Protein AF-A0A5T7KIK2-F1 (afdb_monomer_lite)

Organism: Salmonella rubislaw (NCBI:txid598)

Secondary structure (DSSP, 8-state):
-HHHHHHHHHHHTTPEEEEEEE-SS-EEEEEE--TTS-HHHHHHHHHHHHHHHHHHH-HHHHHHSTT--SS-S----------HHHHHHHHHHHHHHHHHHHHTS------

Sequence (111 aa):
AVGSILRKLCEWKNVRILEAECCADHIHMLLGIPPKMSVSSFMGYLKGKSSLMLYEQFGDLKFKYRNREFWCRGYYVDTVGKNTAKIQDYIKHQLEEDKMGEQFGQPVYGP

InterPro domains:
  IPR002686 Transposase IS200-like [PF01797] (3-94)
  IPR002686 Transposase IS200-like [SM01321] (2-94)
  IPR036515 Transposase IS200-like superfamily [G3DSA:3.30.70.1290] (1-105)
  IPR036515 Transposase IS200-like superfamily [SSF143422] (3-94)

Structure (mmCIF, N/CA/C/O backbone):
data_AF-A0A5T7KIK2-F1
#
_entry.id   AF-A0A5T7KIK2-F1
#
loop_
_atom_site.group_PDB
_atom_site.id
_atom_site.type_symbol
_atom_site.label_atom_id
_atom_site.label_alt_id
_atom_site.label_comp_id
_atom_site.label_asym_id
_atom_site.label_entity_id
_atom_site.label_seq_id
_atom_site.pdbx_PDB_ins_code
_atom_site.Cartn_x
_atom_site.Cartn_y
_atom_site.Cartn_z
_atom_site.occupancy
_atom_site.B_iso_or_equiv
_atom_site.auth_seq_id
_atom_site.auth_comp_id
_atom_site.auth_asym_id
_atom_site.auth_atom_id
_atom_site.pdbx_PDB_model_num
ATOM 1 N N . ALA A 1 1 ? -15.607 2.265 3.962 1.00 84.62 1 ALA A N 1
ATOM 2 C CA . ALA A 1 1 ? -14.722 3.123 4.781 1.00 84.62 1 ALA A CA 1
ATOM 3 C C . ALA A 1 1 ? -13.235 2.880 4.494 1.00 84.62 1 ALA A C 1
ATOM 5 O O . ALA A 1 1 ? -12.577 3.783 4.000 1.00 84.62 1 ALA A O 1
ATOM 6 N N . VAL A 1 2 ? -12.691 1.676 4.720 1.00 92.44 2 VAL A N 1
ATOM 7 C CA . VAL A 1 2 ? -11.254 1.409 4.476 1.00 92.44 2 VAL A CA 1
ATOM 8 C C . VAL A 1 2 ? -10.830 1.634 3.017 1.00 92.44 2 VAL A C 1
ATOM 10 O O . VAL A 1 2 ? -9.824 2.289 2.770 1.00 92.44 2 VAL A O 1
ATOM 13 N N . GLY A 1 3 ? -11.636 1.197 2.043 1.00 94.38 3 GLY A N 1
ATOM 14 C CA . GLY A 1 3 ? -11.317 1.369 0.621 1.00 94.38 3 GLY A CA 1
ATOM 15 C C . GLY A 1 3 ? -11.190 2.833 0.177 1.00 94.38 3 GLY A C 1
ATOM 16 O O . GLY A 1 3 ? -10.303 3.154 -0.609 1.00 94.38 3 GLY A O 1
ATOM 17 N N . SER A 1 4 ? -12.016 3.744 0.709 1.00 95.88 4 SER A N 1
ATOM 18 C CA . SER A 1 4 ? -11.914 5.176 0.386 1.00 95.88 4 SER A CA 1
ATOM 19 C C . SER A 1 4 ? -10.676 5.818 1.015 1.00 95.88 4 SER A C 1
ATOM 21 O O . SER A 1 4 ? -10.021 6.635 0.371 1.00 95.88 4 SER A O 1
ATOM 23 N N . ILE A 1 5 ? -10.306 5.403 2.232 1.00 96.94 5 ILE A N 1
ATOM 24 C CA . ILE A 1 5 ? -9.052 5.812 2.880 1.00 96.94 5 ILE A CA 1
ATOM 25 C C . ILE A 1 5 ? -7.848 5.353 2.050 1.00 96.94 5 ILE A C 1
ATOM 27 O O . ILE A 1 5 ? -6.985 6.165 1.728 1.00 96.94 5 ILE A O 1
ATOM 31 N N . LEU A 1 6 ? -7.798 4.076 1.661 1.00 97.69 6 LEU A N 1
ATOM 32 C CA . LEU A 1 6 ? -6.681 3.532 0.882 1.00 97.69 6 LEU A CA 1
ATOM 33 C C . LEU A 1 6 ? -6.547 4.209 -0.482 1.00 97.69 6 LEU A C 1
ATOM 35 O O . LEU A 1 6 ? -5.434 4.557 -0.871 1.00 97.69 6 LEU A O 1
ATOM 39 N N . ARG A 1 7 ? -7.666 4.462 -1.172 1.00 97.75 7 ARG A N 1
ATOM 40 C CA . ARG A 1 7 ? -7.678 5.193 -2.446 1.00 97.75 7 ARG A CA 1
ATOM 41 C C . ARG A 1 7 ? -7.060 6.584 -2.304 1.00 97.75 7 ARG A C 1
ATOM 43 O O . ARG A 1 7 ? -6.118 6.903 -3.023 1.00 97.75 7 ARG A O 1
ATOM 50 N N . LYS A 1 8 ? -7.504 7.346 -1.304 1.00 98.12 8 LYS A N 1
ATOM 51 C CA . LYS A 1 8 ? -6.980 8.684 -1.002 1.00 98.12 8 LYS A CA 1
ATOM 52 C C . LYS A 1 8 ? -5.481 8.674 -0.678 1.00 98.12 8 LYS A C 1
ATOM 54 O O . LYS A 1 8 ? -4.736 9.527 -1.148 1.00 98.12 8 LYS A O 1
ATOM 59 N N . LEU A 1 9 ? -5.017 7.695 0.101 1.00 98.25 9 LEU A N 1
ATOM 60 C CA . LEU A 1 9 ? -3.593 7.549 0.430 1.00 98.25 9 LEU A CA 1
ATOM 61 C C . LEU A 1 9 ? -2.740 7.189 -0.798 1.00 98.25 9 LEU A C 1
ATOM 63 O O . LEU A 1 9 ? -1.610 7.666 -0.911 1.00 98.25 9 LEU A O 1
ATOM 67 N N . CYS A 1 10 ? -3.267 6.376 -1.719 1.00 98.12 10 CYS A N 1
ATOM 68 C CA . CYS A 1 10 ? -2.591 6.060 -2.979 1.00 98.12 10 CYS A CA 1
ATOM 69 C C . CYS A 1 10 ? -2.474 7.304 -3.872 1.00 98.12 10 CYS A C 1
ATOM 71 O O . CYS A 1 10 ? -1.380 7.603 -4.353 1.00 98.12 10 CYS A O 1
ATOM 73 N N . GLU A 1 11 ? -3.556 8.076 -4.011 1.00 97.88 11 GLU A N 1
ATOM 74 C CA . GLU A 1 11 ? -3.575 9.346 -4.755 1.00 97.88 11 GLU A CA 1
ATOM 75 C C . GLU A 1 11 ? -2.526 10.329 -4.217 1.00 97.88 11 GLU A C 1
ATOM 77 O O . GLU A 1 11 ? -1.710 10.845 -4.977 1.00 97.88 11 GLU A O 1
ATOM 82 N N . TRP A 1 12 ? -2.450 10.509 -2.895 1.00 98.12 12 TRP A N 1
ATOM 83 C CA . TRP A 1 12 ? -1.452 11.377 -2.251 1.00 98.12 12 TRP A CA 1
ATOM 84 C C . TRP A 1 12 ? 0.004 10.977 -2.504 1.00 98.12 12 TRP A C 1
ATOM 86 O O . TRP A 1 12 ? 0.911 11.799 -2.358 1.00 98.12 12 TRP A O 1
ATOM 96 N N . LYS A 1 13 ? 0.249 9.711 -2.840 1.00 97.56 13 LYS A N 1
ATOM 97 C CA . LYS A 1 13 ? 1.581 9.180 -3.145 1.00 97.56 13 LYS A CA 1
ATOM 98 C C . LYS A 1 13 ? 1.824 8.979 -4.634 1.00 97.56 13 LYS A C 1
ATOM 100 O O . LYS A 1 13 ? 2.876 8.451 -4.988 1.00 97.56 13 LYS A O 1
ATOM 105 N N . ASN A 1 14 ? 0.904 9.424 -5.493 1.00 97.25 14 ASN A N 1
ATOM 106 C CA . ASN A 1 14 ? 0.941 9.173 -6.933 1.00 97.25 14 ASN A CA 1
ATOM 107 C C . ASN A 1 14 ? 1.091 7.673 -7.257 1.00 97.25 14 ASN A C 1
ATOM 109 O O . ASN A 1 14 ? 1.779 7.294 -8.204 1.00 97.25 14 ASN A O 1
ATOM 113 N N . VAL A 1 15 ? 0.470 6.812 -6.444 1.00 97.94 15 VAL A N 1
ATOM 114 C CA . VAL A 1 15 ? 0.388 5.369 -6.686 1.00 97.94 15 VAL A CA 1
ATOM 115 C C . VAL A 1 15 ? -0.943 5.077 -7.358 1.00 97.94 15 VAL A C 1
ATOM 117 O O . VAL A 1 15 ? -2.009 5.385 -6.824 1.00 97.94 15 VAL A O 1
ATOM 120 N N . ARG A 1 16 ? -0.889 4.471 -8.543 1.00 96.88 16 ARG A N 1
ATOM 121 C CA . ARG A 1 16 ? -2.092 4.115 -9.297 1.00 96.88 16 ARG A CA 1
ATOM 122 C C . ARG A 1 16 ? -2.636 2.783 -8.793 1.00 96.88 16 ARG A C 1
ATOM 124 O O . ARG A 1 16 ? -1.911 1.794 -8.777 1.00 96.88 16 ARG A O 1
ATOM 131 N N . ILE A 1 17 ? -3.920 2.739 -8.457 1.00 96.94 17 ILE A N 1
ATOM 132 C CA . ILE A 1 17 ? -4.632 1.480 -8.210 1.00 96.94 17 ILE A CA 1
ATOM 133 C C . ILE A 1 17 ? -5.131 0.962 -9.560 1.00 96.94 17 ILE A C 1
ATOM 135 O O . ILE A 1 17 ? -5.884 1.661 -10.239 1.00 96.94 17 ILE A O 1
ATOM 139 N N . LEU A 1 18 ? -4.676 -0.222 -9.966 1.00 95.06 18 LEU A N 1
ATOM 140 C CA . LEU A 1 18 ? -5.157 -0.907 -11.167 1.00 95.06 18 LEU A CA 1
ATOM 141 C C . LEU A 1 18 ? -6.395 -1.732 -10.821 1.00 95.06 18 LEU A C 1
ATOM 143 O O . LEU A 1 18 ? -7.438 -1.553 -11.436 1.00 95.06 18 LEU A O 1
ATOM 147 N N . GLU A 1 19 ? -6.285 -2.550 -9.776 1.00 94.50 19 GLU A N 1
ATOM 148 C CA . GLU A 1 19 ? -7.369 -3.364 -9.229 1.00 94.50 19 GLU A CA 1
ATOM 149 C C . GLU A 1 19 ? -7.211 -3.458 -7.710 1.00 94.50 19 GLU A C 1
ATOM 151 O O . GLU A 1 19 ? -6.102 -3.343 -7.180 1.00 94.50 19 GLU A O 1
ATOM 156 N N . ALA A 1 20 ? -8.317 -3.627 -6.992 1.00 95.38 20 ALA A N 1
ATOM 157 C CA . ALA A 1 20 ? -8.291 -3.889 -5.561 1.00 95.38 20 ALA A CA 1
ATOM 158 C C . ALA A 1 20 ? -9.558 -4.623 -5.126 1.00 95.38 20 ALA A C 1
ATOM 160 O O . ALA A 1 20 ? -10.659 -4.256 -5.540 1.00 95.38 20 ALA A O 1
ATOM 161 N N . GLU A 1 21 ? -9.397 -5.592 -4.234 1.00 95.38 21 GLU A N 1
ATOM 162 C CA . GLU A 1 21 ? -10.484 -6.370 -3.650 1.00 95.38 21 GLU A CA 1
ATOM 163 C C . GLU A 1 21 ? -10.371 -6.355 -2.125 1.00 95.38 21 GLU A C 1
ATOM 165 O O . GLU A 1 21 ? -9.295 -6.546 -1.556 1.00 95.38 21 GLU A O 1
ATOM 170 N N . CYS A 1 22 ? -11.494 -6.090 -1.456 1.00 93.38 22 CYS A N 1
ATOM 171 C CA . CYS A 1 22 ? -11.575 -6.077 -0.003 1.00 93.38 22 CYS A CA 1
ATOM 172 C C . CYS A 1 22 ? -12.264 -7.355 0.471 1.00 93.38 22 CYS A C 1
ATOM 174 O O . CYS A 1 22 ? -13.462 -7.526 0.245 1.00 93.38 22 CYS A O 1
ATOM 176 N N . CYS A 1 23 ? -11.522 -8.210 1.163 1.00 91.94 23 CYS A N 1
ATOM 177 C CA . CYS A 1 23 ? -12.045 -9.400 1.821 1.00 91.94 23 CYS A CA 1
ATOM 178 C C . CYS A 1 23 ? -12.439 -9.070 3.272 1.00 91.94 23 CYS A C 1
ATOM 180 O O . CYS A 1 23 ? -12.284 -7.937 3.739 1.00 91.94 23 CYS A O 1
ATOM 182 N N . ALA A 1 24 ? -12.974 -10.055 3.997 1.00 88.50 24 ALA A N 1
ATOM 183 C CA . ALA A 1 24 ? -13.416 -9.862 5.380 1.00 88.50 24 ALA A CA 1
ATOM 184 C C . ALA A 1 24 ? -12.256 -9.546 6.347 1.00 88.50 24 ALA A C 1
ATOM 186 O O . ALA A 1 24 ? -12.440 -8.799 7.308 1.00 88.50 24 ALA A O 1
ATOM 187 N N . ASP A 1 25 ? -11.072 -10.101 6.091 1.00 90.81 25 ASP A N 1
ATOM 188 C CA . ASP A 1 25 ? -9.902 -10.069 6.977 1.00 90.81 25 ASP A CA 1
ATOM 189 C C . ASP A 1 25 ? -8.612 -9.561 6.300 1.00 90.81 25 ASP A C 1
ATOM 191 O O . ASP A 1 25 ? -7.621 -9.302 6.982 1.00 90.81 25 ASP A O 1
ATOM 195 N N . HIS A 1 26 ? -8.611 -9.367 4.978 1.00 93.06 26 HIS A N 1
ATOM 196 C CA . HIS A 1 26 ? -7.462 -8.863 4.223 1.00 93.06 26 HIS A CA 1
ATOM 197 C C . HIS A 1 26 ? -7.882 -8.088 2.964 1.00 93.06 26 HIS A C 1
ATOM 199 O O . HIS A 1 26 ? -9.052 -8.059 2.590 1.00 93.06 26 HIS A O 1
ATOM 205 N N . ILE A 1 27 ? -6.925 -7.415 2.320 1.00 95.75 27 ILE A N 1
ATOM 206 C CA . ILE A 1 27 ? -7.149 -6.655 1.083 1.00 95.75 27 ILE A CA 1
ATOM 207 C C . ILE A 1 27 ? -6.077 -7.036 0.066 1.00 95.75 27 ILE A C 1
ATOM 209 O O . ILE A 1 27 ? -4.888 -7.014 0.390 1.00 95.75 27 ILE A O 1
ATOM 213 N N . HIS A 1 28 ? -6.507 -7.319 -1.162 1.00 96.19 28 HIS A N 1
ATOM 214 C CA . HIS A 1 28 ? -5.639 -7.509 -2.325 1.00 96.19 28 HIS A CA 1
ATOM 215 C C . HIS A 1 28 ? -5.599 -6.227 -3.151 1.00 96.19 28 HIS A C 1
ATOM 217 O O . HIS A 1 28 ? -6.632 -5.594 -3.368 1.00 96.19 28 HIS A O 1
ATOM 223 N N . MET A 1 29 ? -4.416 -5.820 -3.610 1.00 96.69 29 MET A N 1
ATOM 224 C CA . MET A 1 29 ? -4.253 -4.618 -4.433 1.00 96.69 29 MET A CA 1
ATOM 225 C C . MET A 1 29 ? -3.226 -4.855 -5.538 1.00 96.69 29 MET A C 1
ATOM 227 O O . MET A 1 29 ? -2.085 -5.217 -5.258 1.00 96.69 29 MET A O 1
ATOM 231 N N . LEU A 1 30 ? -3.607 -4.562 -6.780 1.00 96.50 30 LEU A N 1
ATOM 232 C CA . LEU A 1 30 ? -2.697 -4.44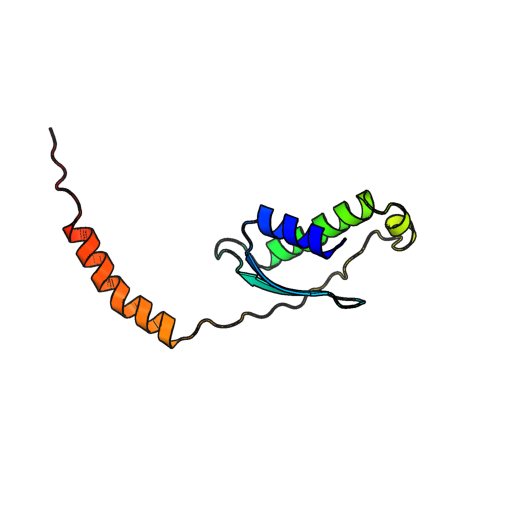8 -7.912 1.00 96.50 30 LEU A CA 1
ATOM 233 C C . LEU A 1 30 ? -2.359 -2.971 -8.125 1.00 96.50 30 LEU A C 1
ATOM 235 O O . LEU A 1 30 ? -3.232 -2.153 -8.429 1.00 96.50 30 LEU A O 1
ATOM 239 N N . LEU A 1 31 ? -1.084 -2.621 -7.956 1.00 96.31 31 LEU A N 1
ATOM 240 C CA . LEU A 1 31 ? -0.635 -1.232 -7.880 1.00 96.31 31 LEU A CA 1
ATOM 241 C C . LEU A 1 31 ? 0.442 -0.907 -8.914 1.00 96.31 31 LEU A C 1
ATOM 243 O O . LEU A 1 31 ? 1.389 -1.662 -9.113 1.00 96.31 31 LEU A O 1
ATOM 247 N N . GLY A 1 32 ? 0.337 0.279 -9.510 1.00 96.25 32 GLY A N 1
ATOM 248 C CA . GLY A 1 32 ? 1.422 0.932 -10.234 1.00 96.25 32 GLY A CA 1
ATOM 249 C C . GLY A 1 32 ? 2.185 1.871 -9.303 1.00 96.25 32 GLY A C 1
ATOM 250 O O . GLY A 1 32 ? 1.754 3.006 -9.089 1.00 96.25 32 GLY A O 1
ATOM 251 N N . ILE A 1 33 ? 3.303 1.399 -8.745 1.00 95.56 33 ILE A N 1
ATOM 252 C CA . ILE A 1 33 ? 4.163 2.176 -7.838 1.00 95.56 33 ILE A CA 1
ATOM 253 C C . ILE A 1 33 ? 5.276 2.871 -8.645 1.00 95.56 33 ILE A C 1
ATOM 255 O O . ILE A 1 33 ? 5.929 2.210 -9.458 1.00 95.56 33 ILE A O 1
ATOM 259 N N . PRO A 1 34 ? 5.526 4.183 -8.443 1.00 94.88 34 PRO A N 1
ATOM 260 C CA . PRO A 1 34 ? 6.632 4.878 -9.097 1.00 94.88 34 PRO A CA 1
ATOM 261 C C . PRO A 1 34 ? 7.989 4.217 -8.802 1.00 94.88 34 PRO A C 1
ATOM 263 O O . PRO A 1 34 ? 8.260 3.895 -7.648 1.00 94.88 34 PRO A O 1
ATOM 266 N N . PRO A 1 35 ? 8.904 4.098 -9.782 1.00 92.62 35 PRO A N 1
ATOM 267 C CA . PRO A 1 35 ? 10.162 3.359 -9.613 1.00 92.62 35 PRO A CA 1
ATOM 268 C C . PRO A 1 35 ? 11.113 3.974 -8.575 1.00 92.62 35 PRO A C 1
ATOM 270 O O . PRO A 1 35 ? 11.958 3.281 -8.022 1.00 92.62 35 PRO A O 1
ATOM 273 N N . LYS A 1 36 ? 10.972 5.274 -8.281 1.00 94.69 36 LYS A N 1
ATOM 274 C CA . LYS A 1 36 ? 11.741 5.968 -7.233 1.00 94.69 36 LYS A CA 1
ATOM 275 C C . LYS A 1 36 ? 11.238 5.668 -5.813 1.00 94.69 36 LYS A C 1
ATOM 277 O O . LYS A 1 36 ? 11.870 6.079 -4.846 1.00 94.69 36 LYS A O 1
ATOM 282 N N . MET A 1 37 ? 10.088 5.008 -5.675 1.00 96.31 37 MET A N 1
ATOM 283 C CA . MET A 1 37 ? 9.464 4.686 -4.396 1.00 96.31 37 MET A CA 1
ATOM 284 C C . MET A 1 37 ? 9.669 3.206 -4.087 1.00 96.31 37 MET A C 1
ATOM 286 O O . MET A 1 37 ? 9.252 2.343 -4.855 1.00 96.31 37 MET A O 1
ATOM 290 N N . SER A 1 38 ? 10.275 2.897 -2.939 1.00 96.62 38 SER A N 1
ATOM 291 C CA . SER A 1 38 ? 10.374 1.502 -2.517 1.00 96.62 38 SER A CA 1
ATOM 292 C C . SER A 1 38 ? 9.007 0.971 -2.082 1.00 96.62 38 SER A C 1
ATOM 294 O O . SER A 1 38 ? 8.242 1.644 -1.383 1.00 96.62 38 SER A O 1
ATOM 296 N N . VAL A 1 39 ? 8.726 -0.276 -2.463 1.00 96.44 39 VAL A N 1
ATOM 297 C CA . VAL A 1 39 ? 7.508 -0.999 -2.074 1.00 96.44 39 VAL A CA 1
ATOM 298 C C . VAL A 1 39 ? 7.350 -1.017 -0.554 1.00 96.44 39 VAL A C 1
ATOM 300 O O . VAL A 1 39 ? 6.279 -0.720 -0.033 1.00 96.44 39 VAL A O 1
ATOM 303 N N . SER A 1 40 ? 8.429 -1.307 0.176 1.00 96.69 40 SER A N 1
ATOM 304 C CA . SER A 1 40 ? 8.404 -1.398 1.636 1.00 96.69 40 SER A CA 1
ATOM 305 C C . SER A 1 40 ? 8.064 -0.072 2.313 1.00 96.69 40 SER A C 1
ATOM 307 O O . SER A 1 40 ? 7.264 -0.052 3.252 1.00 96.69 40 SER A O 1
ATOM 309 N N . SER A 1 41 ? 8.611 1.041 1.816 1.00 97.00 41 SER A N 1
ATOM 310 C CA . SER A 1 41 ? 8.282 2.379 2.315 1.00 97.00 41 SER A CA 1
ATOM 311 C C . SER A 1 41 ? 6.813 2.711 2.062 1.00 97.00 41 SER A C 1
ATOM 313 O O . SER A 1 41 ? 6.114 3.170 2.971 1.00 97.00 41 SER A O 1
ATOM 315 N N . PHE A 1 42 ? 6.317 2.411 0.858 1.00 97.88 42 PHE A N 1
ATOM 316 C CA . PHE A 1 42 ? 4.917 2.632 0.516 1.00 97.88 42 PHE A CA 1
ATOM 317 C C . PHE A 1 42 ? 3.968 1.802 1.387 1.00 97.88 42 PHE A C 1
ATOM 319 O O . PHE A 1 42 ? 3.013 2.351 1.934 1.00 97.88 42 PHE A O 1
A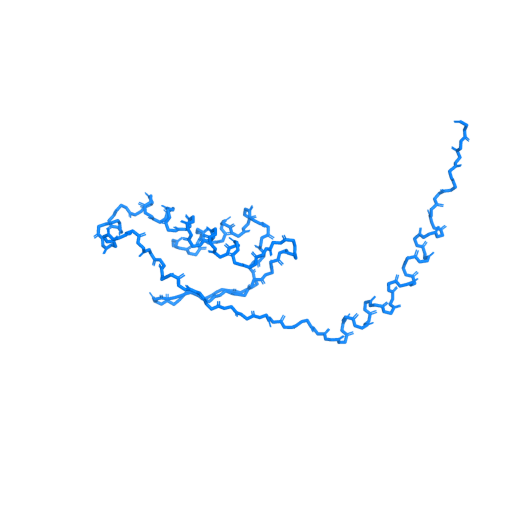TOM 326 N N . MET A 1 43 ? 4.254 0.515 1.597 1.00 97.56 43 MET A N 1
ATOM 327 C CA . MET A 1 43 ? 3.431 -0.353 2.446 1.00 97.56 43 MET A CA 1
ATOM 328 C C . MET A 1 43 ? 3.426 0.099 3.910 1.00 97.56 43 MET A C 1
ATOM 330 O O . MET A 1 43 ? 2.370 0.093 4.547 1.00 97.56 43 MET A O 1
ATOM 334 N N . GLY A 1 44 ? 4.570 0.553 4.437 1.00 96.88 44 GLY A N 1
ATOM 335 C CA . GLY A 1 44 ? 4.649 1.145 5.775 1.00 96.88 44 GLY A CA 1
ATOM 336 C C . GLY A 1 44 ? 3.773 2.395 5.908 1.00 96.88 44 GLY A C 1
ATOM 337 O O . GLY A 1 44 ? 2.989 2.514 6.852 1.00 96.88 44 GLY A O 1
ATOM 338 N N . TYR A 1 45 ? 3.840 3.290 4.921 1.00 97.75 45 TYR A N 1
ATOM 339 C CA . TYR A 1 45 ? 2.982 4.472 4.850 1.00 97.75 45 TYR A CA 1
ATOM 340 C C . TYR A 1 45 ? 1.494 4.105 4.761 1.00 97.75 45 TYR A C 1
ATOM 342 O O . TYR A 1 45 ? 0.693 4.607 5.553 1.00 97.75 45 TYR A O 1
ATOM 350 N N . LEU A 1 46 ? 1.128 3.223 3.827 1.00 97.62 46 LEU A N 1
ATOM 351 C CA . LEU A 1 46 ? -0.256 2.870 3.528 1.00 97.62 46 LEU A CA 1
ATOM 352 C C . LEU A 1 46 ? -0.931 2.224 4.742 1.00 97.62 46 LEU A C 1
ATOM 354 O O . LEU A 1 46 ? -2.000 2.672 5.160 1.00 97.62 46 LEU A O 1
ATOM 358 N N . LYS A 1 47 ? -0.283 1.233 5.366 1.00 95.69 47 LYS A N 1
ATOM 359 C CA . LYS A 1 47 ? -0.795 0.546 6.562 1.00 95.69 47 LYS A CA 1
ATOM 360 C C . LYS A 1 47 ? -0.842 1.475 7.777 1.00 95.69 47 LYS A C 1
ATOM 362 O O . LYS A 1 47 ? -1.846 1.506 8.489 1.00 95.69 47 LYS A O 1
ATOM 367 N N . GLY A 1 48 ? 0.207 2.268 7.999 1.00 94.75 48 GLY A N 1
ATOM 368 C CA . GLY A 1 48 ? 0.287 3.175 9.145 1.00 94.75 48 GLY A CA 1
ATOM 369 C C . GLY A 1 48 ? -0.763 4.287 9.090 1.00 94.75 48 GLY A C 1
ATOM 370 O O . GLY A 1 48 ? -1.549 4.453 10.024 1.00 94.75 48 GLY A O 1
ATOM 371 N N . LYS A 1 49 ? -0.826 5.029 7.976 1.00 96.31 49 LYS A N 1
ATOM 372 C CA . LYS A 1 49 ? -1.770 6.149 7.833 1.00 96.31 49 LYS A CA 1
ATOM 373 C C . LYS A 1 49 ? -3.222 5.694 7.757 1.00 96.31 49 LYS A C 1
ATOM 375 O O . LYS A 1 49 ? -4.074 6.365 8.331 1.00 96.31 49 LYS A O 1
ATOM 380 N N . SER A 1 50 ? -3.509 4.560 7.114 1.00 95.44 50 SER A N 1
ATOM 381 C CA . SER A 1 50 ? -4.881 4.037 7.077 1.00 95.44 50 SER A CA 1
ATOM 382 C C . SER A 1 50 ? -5.372 3.619 8.458 1.00 95.44 50 SER A C 1
ATOM 384 O O . SER A 1 50 ? -6.493 3.969 8.816 1.00 95.44 50 SER A O 1
ATOM 386 N N . SER A 1 51 ? -4.525 2.961 9.259 1.00 92.75 51 SER A N 1
ATOM 387 C CA . SER A 1 51 ? -4.859 2.613 10.647 1.00 92.75 51 SER A CA 1
ATOM 388 C C . SER A 1 51 ? -5.207 3.863 11.453 1.00 92.75 51 SER A C 1
ATOM 390 O O . SER A 1 51 ? -6.242 3.904 12.110 1.00 92.75 51 SER A O 1
ATOM 392 N N . LEU A 1 52 ? -4.381 4.913 11.352 1.00 91.81 52 LEU A N 1
ATOM 393 C CA . LEU A 1 52 ? -4.625 6.179 12.045 1.00 91.81 52 LEU A CA 1
ATOM 394 C C . LEU A 1 52 ? -5.976 6.797 11.652 1.00 91.81 52 LEU A C 1
ATOM 396 O O . LEU A 1 52 ? -6.789 7.077 12.527 1.00 91.81 52 LEU A O 1
ATOM 400 N N . MET A 1 53 ? -6.239 6.937 10.349 1.00 93.56 53 MET A N 1
ATOM 401 C CA . MET A 1 53 ? -7.487 7.526 9.848 1.00 93.56 53 MET A CA 1
ATOM 402 C C . MET A 1 53 ? -8.722 6.703 10.234 1.00 93.56 53 MET A C 1
ATOM 404 O O . MET A 1 53 ? -9.770 7.269 10.538 1.00 93.56 53 MET A O 1
ATOM 408 N N . LEU A 1 54 ? -8.615 5.371 10.253 1.00 92.19 54 LEU A N 1
ATOM 409 C CA . LEU A 1 54 ? -9.697 4.497 10.709 1.00 92.19 54 LEU A CA 1
ATOM 410 C C . LEU A 1 54 ? -9.990 4.698 12.196 1.00 92.19 54 LEU A C 1
ATOM 412 O O . LEU A 1 54 ? -11.150 4.815 12.572 1.00 92.19 54 LEU A O 1
ATOM 416 N N . TYR A 1 55 ? -8.963 4.787 13.040 1.00 89.44 55 TYR A N 1
ATOM 417 C CA . TYR A 1 55 ? -9.149 5.038 14.470 1.00 89.44 55 TYR A CA 1
ATOM 418 C C . TYR A 1 55 ? -9.678 6.442 14.783 1.00 89.44 55 TYR A C 1
ATOM 420 O O . TYR A 1 55 ? -10.322 6.638 15.814 1.00 89.44 55 TYR A O 1
ATOM 428 N N . GLU A 1 56 ? -9.384 7.429 13.939 1.00 89.12 56 GLU A N 1
ATOM 429 C CA . GLU A 1 56 ? -9.963 8.772 14.037 1.00 89.12 56 GLU A CA 1
ATOM 430 C C . GLU A 1 56 ? -11.444 8.780 13.647 1.00 89.12 56 GLU A C 1
ATOM 432 O O . GLU A 1 56 ? -12.246 9.393 14.346 1.00 89.12 56 GLU A O 1
ATOM 437 N N . GLN A 1 57 ? -11.818 8.071 12.576 1.00 89.88 57 GLN A N 1
ATOM 438 C CA . GLN A 1 57 ? -13.210 7.992 12.114 1.00 89.88 57 GLN A CA 1
ATOM 439 C C . GLN A 1 57 ? -14.089 7.096 12.990 1.00 89.88 57 GLN A C 1
ATOM 441 O O . GLN A 1 57 ? -15.275 7.368 13.154 1.00 89.88 57 GLN A O 1
ATOM 446 N N . PHE A 1 58 ? -13.521 6.030 13.549 1.00 86.75 58 PHE A N 1
ATOM 447 C CA . PHE A 1 58 ? -14.248 5.027 14.315 1.00 86.75 58 PHE A CA 1
ATOM 448 C C . PHE A 1 58 ? -13.582 4.836 15.680 1.00 86.75 58 PHE A C 1
ATOM 450 O O . PHE A 1 58 ? -12.732 3.963 15.866 1.00 86.75 58 PHE A O 1
ATOM 457 N N . GLY A 1 59 ? -13.972 5.661 16.654 1.00 76.19 59 GLY A N 1
ATOM 458 C CA . GLY A 1 59 ? -13.408 5.625 18.008 1.00 76.19 59 GLY A CA 1
ATOM 459 C C . GLY A 1 59 ? -13.477 4.240 18.667 1.00 76.19 59 GLY A C 1
ATOM 460 O O . GLY A 1 59 ? -12.514 3.825 19.310 1.00 76.19 59 GLY A O 1
ATOM 461 N N . ASP A 1 60 ? -14.549 3.485 18.417 1.00 78.06 60 ASP A N 1
ATOM 462 C CA . ASP A 1 60 ? -14.780 2.148 18.988 1.00 78.06 60 ASP A CA 1
ATOM 463 C C . ASP A 1 60 ? -13.752 1.103 18.529 1.00 78.06 60 ASP A C 1
ATOM 465 O O . ASP A 1 60 ? -13.407 0.178 19.271 1.00 78.06 60 ASP A O 1
ATOM 469 N N . LEU A 1 61 ? -13.181 1.274 17.329 1.00 74.69 61 LEU A N 1
ATOM 470 C CA . LEU A 1 61 ? -12.116 0.403 16.829 1.00 74.69 61 LEU A CA 1
ATOM 471 C C . LEU A 1 61 ? -10.864 0.482 17.717 1.00 74.69 61 LEU A C 1
ATOM 473 O O . LEU A 1 61 ? -10.185 -0.530 17.887 1.00 74.69 61 LEU A O 1
ATOM 477 N N . LYS A 1 62 ? -10.582 1.624 18.362 1.00 66.44 62 LYS A N 1
ATOM 478 C CA . LYS A 1 62 ? -9.454 1.736 19.309 1.00 66.44 62 LYS A CA 1
ATOM 479 C C . LYS A 1 62 ? -9.606 0.786 20.499 1.00 66.44 62 LYS A C 1
ATOM 481 O O . LYS A 1 62 ? -8.607 0.296 21.016 1.00 66.44 62 LYS A O 1
ATOM 486 N N . PHE A 1 63 ? -10.841 0.526 20.928 1.00 63.53 63 PHE A N 1
ATOM 487 C CA . PHE A 1 63 ? -11.130 -0.357 22.057 1.00 63.53 63 PHE A CA 1
ATOM 488 C C . PHE A 1 63 ? -11.125 -1.832 21.654 1.00 63.53 63 PHE A C 1
ATOM 490 O O . PHE A 1 63 ? -10.653 -2.674 22.421 1.00 63.53 63 PHE A O 1
ATOM 497 N N . LYS A 1 64 ? -11.598 -2.144 20.439 1.00 69.62 64 LYS A N 1
ATOM 498 C CA . LYS A 1 64 ? -11.574 -3.506 19.883 1.00 69.62 64 LYS A CA 1
ATOM 499 C C . LYS A 1 64 ? -10.145 -3.994 19.619 1.00 69.62 64 LYS A C 1
ATOM 501 O O . LYS A 1 64 ? -9.823 -5.138 19.928 1.00 69.62 64 LYS A O 1
ATOM 506 N N . TYR A 1 65 ? -9.277 -3.122 19.112 1.00 69.81 65 TYR A N 1
ATOM 507 C CA . TYR A 1 65 ? -7.875 -3.426 18.827 1.00 69.81 65 TYR A CA 1
ATOM 508 C C . TYR A 1 65 ? -6.986 -2.779 19.890 1.00 69.81 65 TYR A C 1
ATOM 510 O O . TYR A 1 65 ? -6.335 -1.775 19.628 1.00 69.81 65 TYR A O 1
ATOM 518 N N . ARG A 1 66 ? -6.962 -3.340 21.107 1.00 62.75 66 ARG A N 1
ATOM 519 C CA . ARG A 1 66 ? -6.284 -2.765 22.293 1.00 62.75 66 ARG A CA 1
ATOM 520 C C . ARG A 1 66 ? -4.807 -2.377 22.079 1.00 62.75 66 ARG A C 1
ATOM 522 O O . ARG A 1 66 ? -4.352 -1.417 22.691 1.00 62.75 66 ARG A O 1
ATOM 529 N N . ASN A 1 67 ? -4.093 -3.052 21.171 1.00 66.62 67 ASN A N 1
ATOM 530 C CA . ASN A 1 67 ? -2.709 -2.720 20.777 1.00 66.62 67 ASN A CA 1
ATOM 531 C C . ASN A 1 67 ? -2.608 -1.695 19.630 1.00 66.62 67 ASN A C 1
ATOM 533 O O . ASN A 1 67 ? -1.520 -1.401 19.150 1.00 66.62 67 ASN A O 1
ATOM 537 N N . ARG A 1 68 ? -3.739 -1.148 19.174 1.00 65.94 68 ARG A N 1
ATOM 538 C CA . ARG A 1 68 ? -3.883 -0.249 18.018 1.00 65.94 68 ARG A CA 1
ATOM 539 C C . ARG A 1 68 ? -3.337 -0.815 16.704 1.00 65.94 68 ARG A C 1
ATOM 541 O O . ARG A 1 68 ? -3.060 -0.064 15.772 1.00 65.94 68 ARG A O 1
ATOM 548 N N . GLU A 1 69 ? -3.270 -2.131 16.564 1.00 79.06 69 GLU A N 1
ATOM 549 C CA . GLU A 1 69 ? -2.859 -2.786 15.321 1.00 79.06 69 GLU A CA 1
ATOM 550 C C . GLU A 1 69 ? -4.091 -3.171 14.500 1.00 79.06 69 GLU A C 1
ATOM 552 O O . GLU A 1 69 ? -4.776 -4.141 14.807 1.00 79.06 69 GLU A O 1
ATOM 557 N N . PHE A 1 70 ? -4.397 -2.373 13.472 1.00 88.88 70 PHE A N 1
ATOM 558 C CA . PHE A 1 70 ? -5.488 -2.681 12.540 1.00 88.88 70 PHE A CA 1
ATOM 559 C C . PHE A 1 70 ? -5.032 -3.702 11.489 1.00 88.88 70 PHE A C 1
ATOM 561 O O . PHE A 1 70 ? -5.766 -4.618 11.137 1.00 88.88 70 PHE A O 1
ATOM 568 N N . TRP A 1 71 ? -3.793 -3.554 11.013 1.00 92.25 71 TRP A N 1
ATOM 569 C CA . TRP A 1 71 ? -3.150 -4.487 10.095 1.00 92.25 71 TRP A CA 1
ATOM 570 C C . TRP A 1 71 ? -2.195 -5.416 10.835 1.00 92.25 71 TRP A C 1
ATOM 572 O O . TRP A 1 71 ? -1.526 -4.997 11.779 1.00 92.25 71 TRP A O 1
ATOM 582 N N . CYS A 1 72 ? -2.029 -6.636 10.327 1.00 91.62 72 CYS A N 1
ATOM 583 C CA . CYS A 1 72 ? -0.931 -7.505 10.741 1.00 91.62 72 CYS A CA 1
ATOM 584 C C . CYS A 1 72 ? 0.432 -6.854 10.434 1.00 91.62 72 CYS A C 1
ATOM 586 O O . CYS A 1 72 ? 0.542 -5.980 9.572 1.00 91.6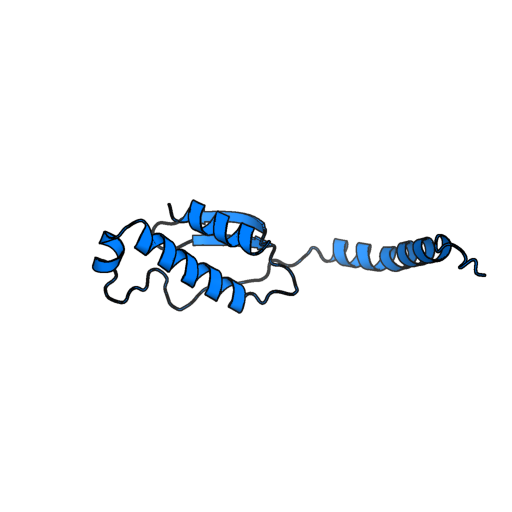2 72 CYS A O 1
ATOM 588 N N . ARG A 1 73 ? 1.507 -7.281 11.108 1.00 91.31 73 ARG A N 1
ATOM 589 C CA . ARG A 1 73 ? 2.858 -6.722 10.896 1.00 91.31 73 ARG A CA 1
ATOM 590 C C . ARG A 1 73 ? 3.375 -6.959 9.470 1.00 91.31 73 ARG A C 1
ATOM 592 O O . ARG A 1 73 ? 3.925 -6.045 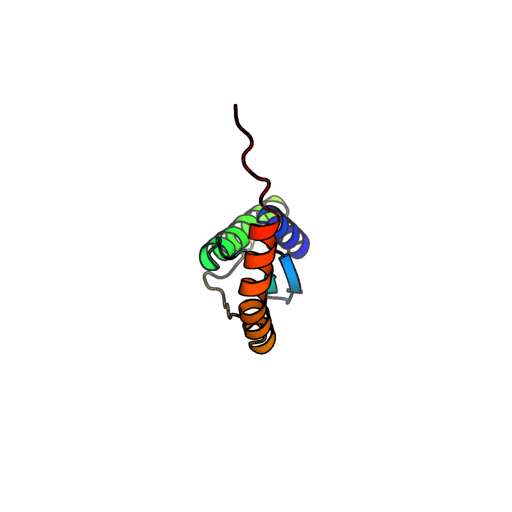8.855 1.00 91.31 73 ARG A O 1
ATOM 599 N N . GLY A 1 74 ? 3.152 -8.157 8.934 1.00 92.62 74 GLY A N 1
ATOM 600 C CA . GLY A 1 74 ? 3.601 -8.566 7.602 1.00 92.62 74 GLY A CA 1
ATOM 601 C C . GLY A 1 74 ? 2.754 -8.014 6.454 1.00 92.62 74 GLY A C 1
ATOM 602 O O . GLY A 1 74 ? 1.697 -7.419 6.653 1.00 92.62 74 GLY A O 1
ATOM 603 N N . TYR A 1 75 ? 3.246 -8.184 5.235 1.00 96.50 75 TYR A N 1
ATOM 604 C CA . TYR A 1 75 ? 2.488 -8.025 3.997 1.00 96.50 75 TYR A CA 1
ATOM 605 C C . TYR A 1 75 ? 3.105 -8.949 2.946 1.00 96.50 75 TYR A C 1
ATOM 607 O O . TYR A 1 75 ? 4.300 -9.237 3.007 1.00 96.50 75 TYR A O 1
ATOM 615 N N . TYR A 1 76 ? 2.287 -9.417 2.011 1.00 95.31 76 TYR A N 1
ATOM 616 C CA . TYR A 1 76 ? 2.753 -10.146 0.838 1.00 95.31 76 TYR A CA 1
ATOM 617 C C . TYR A 1 76 ? 2.912 -9.171 -0.328 1.00 95.31 76 TYR A C 1
ATOM 619 O O . TYR A 1 76 ? 2.118 -8.238 -0.470 1.00 95.31 76 TYR A O 1
ATOM 627 N N . VAL A 1 77 ? 3.945 -9.368 -1.143 1.00 94.69 77 VAL A N 1
ATOM 628 C CA . VAL A 1 77 ? 4.127 -8.623 -2.385 1.00 94.69 77 VAL A CA 1
ATOM 629 C C . VAL A 1 77 ? 4.823 -9.493 -3.418 1.00 94.69 77 VAL A C 1
ATOM 631 O O . VAL A 1 77 ? 5.765 -10.212 -3.093 1.00 94.69 77 VAL A O 1
ATOM 634 N N . ASP A 1 78 ? 4.366 -9.376 -4.658 1.00 92.25 78 ASP A N 1
ATOM 635 C CA . ASP A 1 78 ? 5.014 -9.939 -5.832 1.00 92.25 78 ASP A CA 1
ATOM 636 C C . ASP A 1 78 ? 4.972 -8.919 -6.978 1.00 92.25 78 ASP A C 1
ATOM 638 O O . ASP A 1 78 ? 4.103 -8.037 -7.023 1.00 92.25 78 ASP A O 1
ATOM 642 N N . THR A 1 79 ? 5.940 -8.998 -7.886 1.00 88.50 79 THR A N 1
ATOM 643 C CA . THR A 1 79 ? 6.009 -8.129 -9.060 1.00 88.50 79 THR A CA 1
ATOM 644 C C . THR A 1 79 ? 5.330 -8.793 -10.242 1.00 88.50 79 THR A C 1
ATOM 646 O O . THR A 1 79 ? 5.770 -9.837 -10.714 1.00 88.50 79 THR A O 1
ATOM 649 N N . VAL A 1 80 ? 4.316 -8.138 -10.803 1.00 81.81 80 VAL A N 1
ATOM 650 C CA . VAL A 1 80 ? 3.769 -8.552 -12.097 1.00 81.81 80 VAL A CA 1
ATOM 651 C C . VAL A 1 80 ? 4.718 -8.063 -13.193 1.00 81.81 80 VAL A C 1
ATOM 653 O O . VAL A 1 80 ? 4.897 -6.858 -13.391 1.00 81.81 80 VAL A O 1
ATOM 656 N N . GLY A 1 81 ? 5.381 -9.003 -13.868 1.00 74.81 81 GLY A N 1
ATOM 657 C CA . GLY A 1 81 ? 6.360 -8.711 -14.912 1.00 74.81 81 GLY A CA 1
ATOM 658 C C . GLY A 1 81 ? 5.752 -7.949 -16.093 1.00 74.81 81 GLY A C 1
ATOM 659 O O . GLY A 1 81 ? 4.647 -8.239 -16.551 1.00 74.81 81 GLY A O 1
ATOM 660 N N . LYS A 1 82 ? 6.493 -6.970 -16.618 1.00 66.06 82 LYS A N 1
ATOM 661 C CA . LYS A 1 82 ? 6.151 -6.306 -17.882 1.00 66.06 82 LYS A CA 1
ATOM 662 C C . LYS A 1 82 ? 6.332 -7.292 -19.040 1.00 66.06 82 LYS A C 1
ATOM 664 O O . LYS A 1 82 ? 7.248 -8.105 -19.024 1.00 66.06 82 LYS A O 1
ATOM 669 N N . ASN A 1 83 ? 5.492 -7.182 -20.068 1.00 75.38 83 ASN A N 1
ATOM 670 C CA . ASN A 1 83 ? 5.616 -7.984 -21.284 1.00 75.38 83 ASN A CA 1
ATOM 671 C C . ASN A 1 83 ? 6.995 -7.751 -21.935 1.00 75.38 83 ASN A C 1
ATOM 673 O O . ASN A 1 83 ? 7.269 -6.651 -22.420 1.00 75.38 83 ASN A O 1
ATOM 677 N N . THR A 1 84 ? 7.841 -8.785 -21.953 1.00 71.94 84 THR A N 1
ATOM 678 C CA . THR A 1 84 ? 9.211 -8.746 -22.490 1.00 71.94 84 THR A CA 1
ATOM 679 C C . THR A 1 84 ? 9.267 -8.222 -23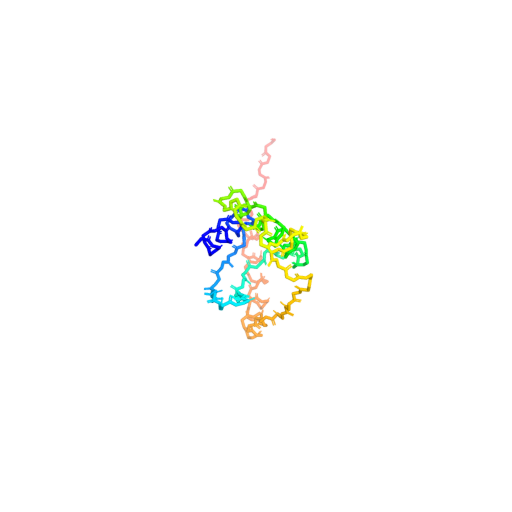.922 1.00 71.94 84 THR A C 1
ATOM 681 O O . THR A 1 84 ? 10.166 -7.449 -24.247 1.00 71.94 84 THR A O 1
ATOM 684 N N . ALA A 1 85 ? 8.278 -8.560 -24.756 1.00 78.19 85 ALA A N 1
ATOM 685 C CA . ALA A 1 85 ? 8.221 -8.089 -26.136 1.00 78.19 85 ALA A CA 1
ATOM 686 C C . ALA A 1 85 ? 8.068 -6.563 -26.206 1.00 78.19 85 ALA A C 1
ATOM 688 O O . ALA A 1 85 ? 8.780 -5.912 -26.963 1.00 78.19 85 ALA A O 1
ATOM 689 N N . LYS A 1 86 ? 7.220 -5.971 -25.352 1.00 74.69 86 LYS A N 1
ATOM 690 C CA . LYS A 1 86 ? 7.047 -4.508 -25.289 1.00 74.69 86 LYS A CA 1
ATOM 691 C C . LYS A 1 86 ? 8.309 -3.789 -24.817 1.00 74.69 86 LYS A C 1
ATOM 693 O O . LYS A 1 86 ? 8.572 -2.675 -25.249 1.00 74.69 86 LYS A O 1
ATOM 698 N N . ILE A 1 87 ? 9.081 -4.406 -23.919 1.00 76.25 87 ILE A N 1
ATOM 699 C CA . ILE A 1 87 ? 10.352 -3.831 -23.459 1.00 76.25 87 ILE A CA 1
ATOM 700 C C . ILE A 1 87 ? 11.389 -3.860 -24.584 1.00 76.25 87 ILE A C 1
ATOM 702 O O . ILE A 1 87 ? 12.068 -2.864 -24.808 1.00 76.25 87 ILE A O 1
ATOM 706 N N . GLN A 1 88 ? 11.507 -4.985 -25.292 1.00 79.38 88 GLN A N 1
ATOM 707 C CA . GLN A 1 88 ? 12.430 -5.107 -26.422 1.00 79.38 88 GLN A CA 1
ATOM 708 C C . GLN A 1 88 ? 12.100 -4.115 -27.537 1.00 79.38 88 GLN A C 1
ATOM 710 O O . GLN A 1 88 ? 13.011 -3.508 -28.091 1.00 79.38 88 GLN A O 1
ATOM 715 N N . ASP A 1 89 ? 10.815 -3.947 -27.836 1.00 85.50 89 ASP A N 1
ATOM 716 C CA . ASP A 1 89 ? 10.320 -2.987 -28.819 1.00 85.50 89 ASP A CA 1
ATOM 717 C C . ASP A 1 89 ? 10.692 -1.543 -28.439 1.00 85.5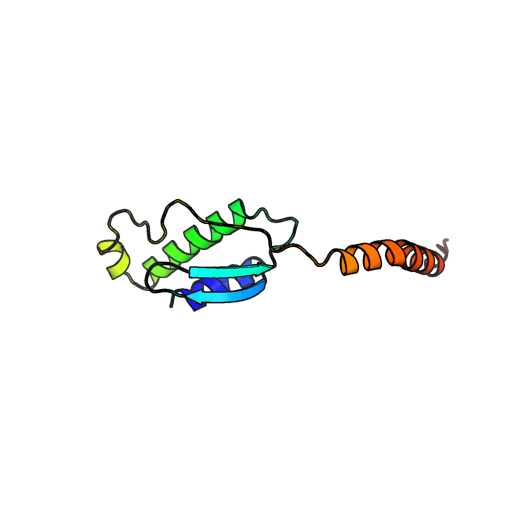0 89 ASP A C 1
ATOM 719 O O . ASP A 1 89 ? 11.371 -0.860 -29.202 1.00 85.50 89 ASP A O 1
ATOM 723 N N . TYR A 1 90 ? 10.396 -1.133 -27.199 1.00 78.75 90 TYR A N 1
ATOM 724 C CA . TYR A 1 90 ? 10.801 0.173 -26.665 1.00 78.75 90 TYR A CA 1
ATOM 725 C C . TYR A 1 90 ? 12.316 0.414 -26.769 1.00 78.75 90 TYR A C 1
ATOM 727 O O . TYR A 1 90 ? 12.740 1.482 -27.193 1.00 78.75 90 TYR A O 1
ATOM 735 N N . ILE A 1 91 ? 13.149 -0.575 -26.415 1.00 82.69 91 ILE A N 1
ATOM 736 C CA . ILE A 1 91 ? 14.617 -0.440 -26.487 1.00 82.69 91 ILE A CA 1
ATOM 737 C C . ILE A 1 91 ? 15.092 -0.255 -27.933 1.00 82.69 91 ILE A C 1
ATOM 739 O O . ILE A 1 91 ? 15.993 0.546 -28.174 1.00 82.69 91 ILE A O 1
ATOM 743 N N . LYS A 1 92 ? 14.515 -0.994 -28.889 1.00 84.69 92 LYS A N 1
ATOM 744 C CA . LYS A 1 92 ? 14.892 -0.888 -30.306 1.00 84.69 92 LYS A CA 1
ATOM 745 C C . LYS A 1 92 ? 14.584 0.495 -30.866 1.00 84.69 92 LYS A C 1
ATOM 747 O O . LYS A 1 92 ? 15.433 1.062 -31.546 1.00 84.69 92 LYS A O 1
ATOM 752 N N . HIS A 1 93 ? 13.405 1.024 -30.555 1.00 83.06 93 HIS A N 1
ATOM 753 C CA . HIS A 1 93 ? 12.954 2.305 -31.092 1.00 83.06 93 HIS A CA 1
ATOM 754 C C . HIS A 1 93 ? 13.498 3.517 -30.327 1.00 83.06 93 HIS A C 1
ATOM 756 O O . HIS A 1 93 ? 13.601 4.592 -30.911 1.00 83.06 93 HIS A O 1
ATOM 762 N N . GLN A 1 94 ? 13.958 3.350 -29.080 1.00 79.62 94 GLN A N 1
ATOM 763 C CA . GLN A 1 94 ? 14.514 4.464 -28.302 1.00 79.62 94 GLN A CA 1
ATOM 764 C C . GLN A 1 94 ? 15.697 5.157 -28.989 1.00 79.62 94 GLN A C 1
ATOM 766 O O . GLN A 1 94 ? 15.804 6.376 -28.961 1.00 79.62 94 GLN A O 1
ATOM 771 N N . LEU A 1 95 ? 16.578 4.390 -29.638 1.00 68.56 95 LEU A N 1
ATOM 772 C CA . LEU A 1 95 ? 17.734 4.952 -30.347 1.00 68.56 95 LEU A CA 1
ATOM 773 C C . LEU A 1 95 ? 17.337 5.755 -31.595 1.00 68.56 95 LEU A C 1
ATOM 775 O O . LEU A 1 95 ? 18.105 6.604 -32.045 1.00 68.56 95 LEU A O 1
ATOM 779 N N . GLU A 1 96 ? 16.180 5.462 -32.189 1.00 73.88 96 GLU A N 1
ATOM 780 C CA . GLU A 1 96 ? 15.657 6.193 -33.345 1.00 73.88 96 GLU A CA 1
ATOM 781 C C . GLU A 1 96 ? 14.997 7.501 -32.897 1.00 73.88 96 GLU A C 1
ATOM 783 O O . GLU A 1 96 ? 15.251 8.547 -33.495 1.00 73.88 96 GLU A O 1
ATOM 788 N N . GLU A 1 97 ? 14.225 7.462 -31.808 1.00 67.75 97 GLU A N 1
ATOM 789 C CA . GLU A 1 97 ? 13.612 8.649 -31.202 1.00 67.75 97 GLU A CA 1
ATOM 790 C C . GLU A 1 97 ? 14.665 9.624 -30.651 1.00 67.75 97 GLU A C 1
ATOM 792 O O . GLU A 1 97 ? 14.575 10.824 -30.922 1.00 67.75 97 GLU A O 1
ATOM 797 N N . ASP A 1 98 ? 15.713 9.128 -29.979 1.00 68.00 98 ASP A N 1
ATOM 798 C CA . ASP A 1 98 ? 16.821 9.955 -29.477 1.00 68.00 98 ASP A CA 1
ATOM 799 C C . ASP A 1 98 ? 17.555 10.674 -30.632 1.00 68.00 98 ASP A C 1
ATOM 801 O O . ASP A 1 98 ? 17.835 11.871 -30.549 1.00 68.00 98 ASP A O 1
ATOM 805 N N . LYS A 1 99 ? 17.790 9.986 -31.763 1.00 63.69 99 LYS A N 1
ATOM 806 C CA . LYS A 1 99 ? 18.408 10.585 -32.965 1.00 63.69 99 LYS A CA 1
ATOM 807 C C . LYS A 1 99 ? 17.536 11.654 -33.618 1.00 63.69 99 LYS A C 1
ATOM 809 O O . LYS A 1 99 ? 18.063 12.659 -34.097 1.00 63.69 99 LYS A O 1
ATOM 814 N N . MET A 1 100 ? 16.218 11.452 -33.663 1.00 63.00 100 MET A N 1
ATOM 815 C CA . MET A 1 100 ? 15.303 12.484 -34.158 1.00 63.00 100 MET A CA 1
ATOM 816 C C . MET A 1 100 ? 15.275 13.686 -33.207 1.00 63.00 100 MET A C 1
ATOM 818 O O . MET A 1 100 ? 15.334 14.823 -33.670 1.00 63.00 100 MET A O 1
ATOM 822 N N . GLY A 1 101 ? 15.259 13.460 -31.889 1.00 59.41 101 GLY A N 1
ATOM 823 C CA . GLY A 1 101 ? 15.314 14.518 -30.876 1.00 59.41 101 GLY A CA 1
ATOM 824 C C . GLY A 1 101 ? 16.578 15.382 -30.959 1.00 59.41 101 GLY A C 1
ATOM 825 O O . GLY A 1 101 ? 16.486 16.605 -30.849 1.00 59.41 101 GLY A O 1
ATOM 826 N N . GLU A 1 102 ? 17.737 14.777 -31.233 1.00 57.84 102 GLU A N 1
ATOM 827 C CA . GLU A 1 102 ? 18.987 15.505 -31.494 1.00 57.84 102 GLU A CA 1
ATOM 828 C C . GLU A 1 102 ? 18.936 16.323 -32.798 1.00 57.84 102 GLU A C 1
ATOM 830 O O . GLU A 1 102 ? 19.438 17.446 -32.829 1.00 57.84 102 GLU A O 1
ATOM 835 N N . GLN A 1 103 ? 18.279 15.826 -33.857 1.00 56.69 103 GLN A N 1
ATOM 836 C CA . GLN A 1 103 ? 18.094 16.577 -35.112 1.00 56.69 103 GLN A CA 1
ATOM 837 C C . GLN A 1 103 ? 17.169 17.797 -34.976 1.00 56.69 103 GLN A C 1
ATOM 839 O O . GLN A 1 103 ? 17.310 18.749 -35.745 1.00 56.69 103 GLN A O 1
ATOM 844 N N . PHE A 1 104 ? 16.247 17.796 -34.009 1.00 54.94 104 PHE A N 1
ATOM 845 C CA . PHE A 1 104 ? 15.376 18.940 -33.708 1.00 54.94 104 PHE A CA 1
ATOM 846 C C . PHE A 1 104 ? 15.924 19.858 -32.603 1.00 54.94 104 PHE A C 1
ATOM 848 O O . PHE A 1 104 ? 15.271 20.847 -32.254 1.00 54.94 104 PHE A O 1
ATOM 855 N N . GLY A 1 105 ? 17.122 19.580 -32.073 1.00 49.56 105 GLY A N 1
ATOM 856 C CA . GLY A 1 105 ? 17.852 20.505 -31.214 1.00 49.56 105 GLY A CA 1
ATOM 857 C C . GLY A 1 105 ? 18.136 21.797 -31.976 1.00 49.56 105 GLY A C 1
ATOM 858 O O . GLY A 1 105 ? 18.970 21.824 -32.878 1.00 49.56 105 GLY A O 1
ATOM 859 N N . GLN A 1 106 ? 17.406 22.866 -31.643 1.00 50.34 106 GLN A N 1
ATOM 860 C CA . GLN A 1 106 ? 17.620 24.195 -32.214 1.00 50.34 106 GLN A CA 1
ATOM 861 C C . GLN A 1 106 ? 19.116 24.548 -32.164 1.00 50.34 106 GLN A C 1
ATOM 863 O O . GLN A 1 106 ? 19.734 24.368 -31.109 1.00 50.34 106 GLN A O 1
ATOM 868 N N . PRO A 1 107 ? 19.714 25.074 -33.251 1.00 44.44 107 PRO A N 1
ATOM 869 C CA . PRO A 1 107 ? 21.065 25.594 -33.171 1.00 44.44 107 PRO A CA 1
ATOM 870 C C . PRO A 1 107 ? 21.070 26.701 -32.121 1.00 44.44 107 PRO A C 1
ATOM 872 O O . PRO A 1 107 ? 20.247 27.618 -32.163 1.00 44.44 107 PRO A O 1
ATOM 875 N N . VAL A 1 108 ? 21.983 26.581 -31.160 1.00 50.38 108 VAL A N 1
ATOM 876 C CA . VAL A 1 108 ? 22.239 27.597 -30.144 1.00 50.38 108 VAL A CA 1
ATOM 877 C C . VAL A 1 108 ? 22.735 28.846 -30.875 1.00 50.38 108 VAL A C 1
ATOM 879 O O . VAL A 1 108 ? 23.921 28.983 -31.161 1.00 50.38 108 VAL A O 1
ATOM 882 N N . TYR A 1 109 ? 21.820 29.737 -31.249 1.00 41.75 109 TYR A N 1
ATOM 883 C CA . TYR A 1 109 ? 22.169 31.069 -31.721 1.00 41.75 109 TYR A CA 1
ATOM 884 C C . TYR A 1 109 ? 22.473 31.934 -30.495 1.00 41.75 109 TYR A C 1
ATOM 886 O O . TYR A 1 109 ? 21.563 32.388 -29.804 1.00 41.75 109 TYR A O 1
ATOM 894 N N . GLY A 1 110 ? 23.770 32.136 -30.238 1.00 48.41 110 GLY A N 1
ATOM 895 C CA . GLY A 1 110 ? 24.266 33.358 -29.593 1.00 48.41 110 GLY A CA 1
ATOM 896 C C . GLY A 1 110 ? 23.956 34.581 -30.471 1.00 48.41 110 GLY A C 1
ATOM 897 O O . GLY A 1 110 ? 23.651 34.419 -31.661 1.00 48.41 110 GLY A O 1
ATOM 898 N N . PRO A 1 111 ? 23.979 35.800 -29.912 1.00 43.44 111 PRO A N 1
ATOM 899 C CA . PRO A 1 111 ? 25.185 36.390 -29.315 1.00 43.44 111 PRO A CA 1
ATOM 900 C C . PRO A 1 111 ? 25.198 36.487 -27.785 1.00 43.44 111 PRO A C 1
ATOM 902 O O . PRO A 1 111 ? 24.122 36.375 -27.158 1.00 43.44 111 PRO A O 1
#

Foldseek 3Di:
DLVVLLVVLCVVQVKDWPDKDDDPQDIDTDIDHDPVDDPVNSVCSSQVSSLVVCCVVPVVVCVVPVVSRPDDPDDDDDDDDDDPVVVVVCVVCVVVVVVVVVVPPPPPDDD

Radius of gyration: 21.67 Å; chains: 1; bounding box: 40×46×57 Å

pLDDT: mean 84.15, std 15.27, range [41.75, 98.25]